Protein AF-A0A929ILM5-F1 (afdb_monomer_lite)

Sequence (48 aa):
ERMIPRGPLGRQQMKNLKVYAGTDHPHVAQQPTVLDVASMNPKNKRIA

Radius of gyration: 14.67 Å; chains: 1; bounding box: 35×22×38 Å

Structure (mmCIF, N/CA/C/O backbone):
data_AF-A0A929ILM5-F1
#
_entry.id   AF-A0A929ILM5-F1
#
loop_
_atom_site.group_PDB
_atom_site.id
_atom_site.type_symbol
_atom_site.label_atom_id
_atom_site.label_alt_id
_atom_site.label_comp_id
_atom_site.label_asym_id
_atom_site.label_entity_id
_atom_site.label_seq_id
_atom_site.pdbx_PDB_ins_code
_atom_site.Cartn_x
_atom_site.Cartn_y
_atom_site.Cartn_z
_atom_site.occupancy
_atom_site.B_iso_or_equiv
_atom_site.auth_seq_id
_atom_site.auth_comp_id
_atom_site.auth_asym_id
_atom_site.auth_atom_id
_atom_site.pdbx_PDB_model_num
ATOM 1 N N . GLU A 1 1 ? 18.180 -3.134 1.275 1.00 55.44 1 GLU A N 1
ATOM 2 C CA . GLU A 1 1 ? 17.241 -2.591 2.288 1.00 55.44 1 GLU A CA 1
ATOM 3 C C . GLU A 1 1 ? 15.862 -3.226 2.134 1.00 55.44 1 GLU A C 1
ATOM 5 O O . GLU A 1 1 ? 15.551 -3.701 1.049 1.00 55.44 1 GLU A O 1
ATOM 10 N N . ARG A 1 2 ? 15.040 -3.291 3.194 1.00 75.00 2 ARG A N 1
ATOM 11 C CA . ARG A 1 2 ? 13.627 -3.708 3.069 1.00 75.00 2 ARG A CA 1
ATOM 12 C C . ARG A 1 2 ? 12.807 -2.467 2.706 1.00 75.00 2 ARG A C 1
ATOM 14 O O . ARG A 1 2 ? 12.960 -1.453 3.371 1.00 75.00 2 ARG A O 1
ATOM 21 N N . MET A 1 3 ? 11.927 -2.570 1.709 1.00 91.31 3 MET A N 1
ATOM 22 C CA . MET A 1 3 ? 11.061 -1.470 1.240 1.00 91.31 3 MET A CA 1
ATOM 23 C C . MET A 1 3 ? 10.099 -0.916 2.310 1.00 91.31 3 MET A C 1
ATOM 25 O O . MET A 1 3 ? 9.531 0.152 2.128 1.00 91.31 3 MET A O 1
ATOM 29 N N . ILE A 1 4 ? 9.912 -1.639 3.420 1.00 91.88 4 ILE A N 1
ATOM 30 C CA . ILE A 1 4 ? 9.059 -1.253 4.548 1.00 91.88 4 ILE A CA 1
ATOM 31 C C . ILE A 1 4 ? 9.936 -1.122 5.806 1.00 91.88 4 ILE A C 1
ATOM 33 O O . ILE A 1 4 ? 10.739 -2.030 6.076 1.00 91.88 4 ILE A O 1
ATOM 37 N N . PRO A 1 5 ? 9.781 -0.046 6.604 1.00 92.94 5 PRO A N 1
ATOM 38 C CA . PRO A 1 5 ? 10.546 0.152 7.832 1.00 92.94 5 PRO A CA 1
ATOM 39 C C . PRO A 1 5 ? 10.269 -0.951 8.862 1.00 92.94 5 PRO A C 1
ATOM 41 O O . PRO A 1 5 ? 9.181 -1.525 8.929 1.00 92.94 5 PRO A O 1
ATOM 44 N N . ARG A 1 6 ? 11.256 -1.254 9.712 1.00 91.81 6 ARG A N 1
ATOM 45 C CA . ARG A 1 6 ? 11.065 -2.188 10.834 1.00 91.81 6 ARG A CA 1
ATOM 46 C C . ARG A 1 6 ? 10.379 -1.470 12.001 1.00 91.81 6 ARG A C 1
ATOM 48 O O . ARG A 1 6 ? 10.643 -0.302 12.245 1.00 91.81 6 ARG A O 1
ATOM 55 N N . GLY A 1 7 ? 9.531 -2.186 12.739 1.00 94.44 7 GLY A N 1
ATOM 56 C CA . GLY A 1 7 ? 8.874 -1.674 13.948 1.00 94.44 7 GLY A CA 1
ATOM 57 C C . GLY A 1 7 ? 7.342 -1.655 13.866 1.00 94.44 7 GLY A C 1
ATOM 58 O O . GLY A 1 7 ? 6.766 -2.263 12.957 1.00 94.44 7 GLY A O 1
ATOM 59 N N . PRO A 1 8 ? 6.666 -0.990 14.821 1.00 96.62 8 PRO A N 1
ATOM 60 C CA . PRO A 1 8 ? 5.203 -0.968 14.911 1.00 96.62 8 PRO A CA 1
ATOM 61 C C . PRO A 1 8 ? 4.523 -0.420 13.651 1.00 96.62 8 PRO A C 1
ATOM 63 O O . PRO A 1 8 ? 3.579 -1.032 13.153 1.00 96.62 8 PRO A O 1
ATOM 66 N N . LEU A 1 9 ? 5.058 0.665 13.081 1.00 94.81 9 LEU A N 1
ATOM 67 C CA . LEU A 1 9 ? 4.535 1.276 11.856 1.00 94.81 9 LEU A CA 1
ATOM 68 C C . LEU A 1 9 ? 4.610 0.317 10.658 1.00 94.81 9 LEU A C 1
ATOM 70 O O . LEU A 1 9 ? 3.631 0.145 9.938 1.00 94.81 9 LEU A O 1
ATOM 74 N N . GLY A 1 10 ? 5.738 -0.376 10.481 1.00 95.44 10 GLY A N 1
ATOM 75 C CA . GLY A 1 10 ? 5.877 -1.376 9.420 1.00 95.44 10 GLY A CA 1
ATOM 76 C C . GLY A 1 10 ? 4.867 -2.514 9.561 1.00 95.44 10 GLY A C 1
ATOM 77 O O . GLY A 1 10 ? 4.268 -2.942 8.578 1.00 95.44 10 GLY A O 1
ATOM 78 N N . ARG A 1 11 ? 4.599 -2.970 10.793 1.00 94.81 11 ARG A N 1
ATOM 79 C CA . ARG A 1 11 ? 3.564 -3.987 11.050 1.00 94.81 11 ARG A CA 1
ATOM 80 C C . ARG A 1 11 ? 2.165 -3.486 10.693 1.00 94.81 11 ARG A C 1
ATOM 82 O O . ARG A 1 11 ? 1.374 -4.275 10.191 1.00 94.81 11 ARG A O 1
ATOM 89 N N . GLN A 1 12 ? 1.858 -2.212 10.940 1.00 96.25 12 GLN A N 1
ATOM 90 C CA . GLN A 1 12 ? 0.583 -1.609 10.539 1.00 96.25 12 GLN A CA 1
ATOM 91 C C . GLN A 1 12 ? 0.453 -1.539 9.013 1.00 96.25 12 GLN A C 1
ATOM 93 O O . GLN A 1 12 ? -0.554 -1.996 8.482 1.00 96.25 12 GLN A O 1
ATOM 98 N N . GLN A 1 13 ? 1.486 -1.074 8.303 1.00 95.50 13 GLN A N 1
ATOM 99 C CA . GLN A 1 13 ? 1.484 -1.024 6.834 1.00 95.50 13 GLN A CA 1
ATOM 100 C C . GLN A 1 13 ? 1.284 -2.418 6.218 1.00 95.50 13 GLN A C 1
ATOM 102 O O . GLN A 1 13 ? 0.443 -2.598 5.340 1.00 95.50 13 GLN A O 1
ATOM 107 N N . MET A 1 14 ? 1.975 -3.435 6.744 1.00 95.12 14 MET A N 1
ATOM 108 C CA . MET A 1 14 ? 1.847 -4.816 6.262 1.00 95.12 14 MET A CA 1
ATOM 109 C C . MET A 1 14 ? 0.458 -5.428 6.496 1.00 95.12 14 MET A C 1
ATOM 111 O O . MET A 1 14 ? 0.080 -6.338 5.765 1.00 95.12 14 MET A O 1
ATOM 115 N N . LYS A 1 15 ? -0.329 -4.949 7.473 1.00 94.94 15 LYS A N 1
ATOM 116 C CA . LYS A 1 15 ? -1.710 -5.430 7.682 1.00 94.94 15 LYS A CA 1
ATOM 117 C C . LYS A 1 15 ? -2.656 -5.016 6.552 1.00 94.94 15 LYS A C 1
ATOM 119 O O . LYS A 1 15 ? -3.634 -5.729 6.317 1.00 94.94 15 LYS A O 1
ATOM 124 N N . ASN A 1 16 ? -2.362 -3.914 5.864 1.00 94.44 16 ASN A N 1
ATOM 125 C CA . ASN A 1 16 ? -3.180 -3.395 4.766 1.00 94.44 16 ASN A CA 1
ATOM 126 C C . ASN A 1 16 ? -2.881 -4.096 3.432 1.00 94.44 16 ASN A C 1
ATOM 128 O O . ASN A 1 16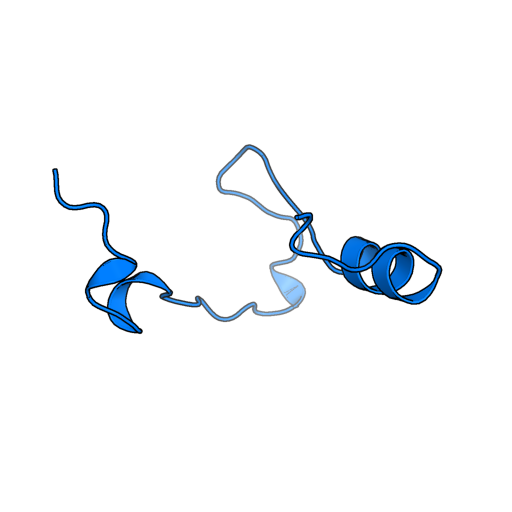 ? -3.735 -4.118 2.553 1.00 94.44 16 ASN A O 1
ATOM 132 N N . LEU A 1 17 ? -1.702 -4.708 3.287 1.00 94.56 17 LEU A N 1
ATOM 133 C CA . LEU A 1 17 ? -1.326 -5.448 2.085 1.00 94.56 17 LEU A CA 1
ATOM 134 C C . LEU A 1 17 ? -2.003 -6.828 2.059 1.00 94.56 17 LEU A C 1
ATOM 136 O O . LEU A 1 17 ? -1.854 -7.619 2.994 1.00 94.56 17 LEU A O 1
ATOM 140 N N . LYS A 1 18 ? -2.716 -7.130 0.971 1.00 94.50 18 LYS A N 1
ATOM 141 C CA . LYS A 1 18 ? -3.315 -8.445 0.697 1.00 94.50 18 LYS A CA 1
ATOM 142 C C . LYS A 1 18 ? -2.730 -8.994 -0.599 1.00 94.50 18 LYS A C 1
ATOM 144 O O . LYS A 1 18 ? -2.788 -8.322 -1.622 1.00 94.50 18 LYS A O 1
ATOM 149 N N . VAL A 1 19 ? -2.138 -10.186 -0.538 1.00 94.56 19 VAL A N 1
ATOM 150 C CA . VAL A 1 19 ? -1.530 -10.866 -1.691 1.00 94.56 19 VAL A CA 1
ATOM 151 C 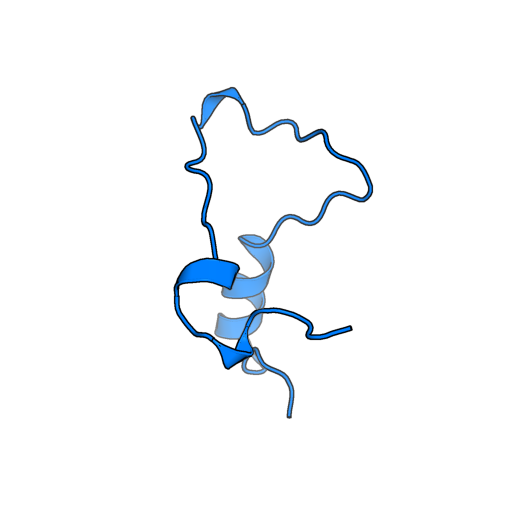C . VAL A 1 19 ? -2.276 -12.171 -1.916 1.00 94.56 19 VAL A C 1
ATOM 153 O O . VAL A 1 19 ? -2.376 -12.989 -1.002 1.00 94.56 19 VAL A O 1
ATOM 156 N N . TYR A 1 20 ? -2.789 -12.346 -3.127 1.00 96.12 20 TYR A N 1
ATOM 157 C CA . TYR A 1 20 ? -3.503 -13.539 -3.563 1.00 96.12 20 TYR A CA 1
ATOM 158 C C . TYR A 1 20 ? -2.679 -14.243 -4.637 1.00 96.12 20 TYR A C 1
ATOM 160 O O . TYR A 1 20 ? -2.035 -13.588 -5.452 1.00 96.12 20 TYR A O 1
ATOM 168 N N . ALA A 1 21 ? -2.656 -15.577 -4.605 1.00 95.69 21 ALA A N 1
ATOM 169 C CA . ALA A 1 21 ? -1.891 -16.364 -5.572 1.00 95.69 21 ALA A CA 1
ATOM 170 C C . ALA A 1 21 ? -2.561 -16.410 -6.958 1.00 95.69 21 ALA A C 1
ATOM 172 O O . ALA A 1 21 ? -1.871 -16.543 -7.963 1.00 95.69 21 ALA A O 1
ATOM 173 N N . GLY A 1 22 ? -3.895 -16.325 -6.996 1.00 94.81 22 GLY A N 1
ATOM 174 C CA . GLY A 1 22 ? -4.692 -16.329 -8.221 1.00 94.81 22 GLY A CA 1
ATOM 175 C C . GLY A 1 22 ? -5.143 -14.933 -8.650 1.00 94.81 22 GLY A C 1
ATOM 176 O O . GLY A 1 22 ? -4.786 -13.927 -8.040 1.00 94.81 22 GLY A O 1
ATOM 177 N N . THR A 1 23 ? -5.964 -14.895 -9.696 1.00 93.00 23 THR A N 1
ATOM 178 C CA . THR A 1 23 ? -6.562 -13.665 -10.239 1.00 93.00 23 THR A CA 1
ATOM 179 C C . THR A 1 23 ? -7.693 -13.114 -9.377 1.00 93.00 23 THR A C 1
ATOM 181 O O . THR A 1 23 ? -7.998 -11.927 -9.459 1.00 93.00 23 THR A O 1
ATOM 184 N N . ASP A 1 24 ? -8.300 -13.961 -8.546 1.00 93.62 24 ASP A N 1
ATOM 185 C CA . ASP A 1 24 ? -9.501 -13.623 -7.789 1.00 93.62 24 ASP A CA 1
ATOM 186 C C . ASP A 1 24 ? -9.180 -13.169 -6.361 1.00 93.62 24 ASP A C 1
ATOM 188 O O . ASP A 1 24 ? -8.253 -13.660 -5.709 1.00 93.62 24 ASP A O 1
ATOM 192 N N . HIS A 1 25 ? -10.001 -12.251 -5.844 1.00 94.31 25 HIS A N 1
ATOM 193 C CA . HIS A 1 25 ? -9.930 -11.767 -4.467 1.00 94.31 25 HIS A CA 1
ATOM 194 C C . HIS A 1 25 ? -11.330 -11.470 -3.888 1.00 94.31 25 HIS A C 1
ATOM 196 O O . HIS A 1 25 ? -12.221 -11.023 -4.614 1.00 94.31 25 HIS A O 1
ATOM 202 N N . PRO A 1 26 ? -11.547 -11.603 -2.565 1.00 95.88 26 PRO A N 1
ATOM 203 C CA . PRO A 1 26 ? -12.858 -11.389 -1.937 1.00 95.88 26 PRO A CA 1
ATOM 204 C C . PRO A 1 26 ? -13.274 -9.908 -1.817 1.00 95.88 26 PRO A C 1
ATOM 206 O O . PRO A 1 26 ? -14.355 -9.605 -1.322 1.00 95.88 26 PRO A O 1
ATOM 209 N N . HIS A 1 27 ? -12.440 -8.960 -2.254 1.00 94.56 27 HIS A N 1
ATOM 210 C CA . HIS A 1 27 ? -12.638 -7.518 -2.047 1.00 94.56 27 HIS A CA 1
ATOM 211 C C . HIS A 1 27 ? -13.527 -6.819 -3.090 1.00 94.56 27 HIS A C 1
ATOM 213 O O . HIS A 1 27 ? -13.486 -5.599 -3.212 1.00 94.56 27 HIS A O 1
ATOM 219 N N . VAL A 1 28 ? -14.366 -7.562 -3.818 1.00 92.69 28 VAL A N 1
ATOM 220 C CA . VAL A 1 28 ? -15.231 -7.012 -4.881 1.00 92.69 28 VAL A CA 1
ATOM 221 C C . VAL A 1 28 ? -16.166 -5.915 -4.352 1.00 92.69 28 VAL A C 1
ATOM 223 O O . VAL A 1 28 ? -16.347 -4.890 -5.001 1.00 92.69 28 VAL A O 1
ATOM 226 N N . ALA A 1 29 ? -16.685 -6.071 -3.129 1.00 94.69 29 ALA A N 1
ATOM 227 C CA . ALA A 1 29 ? -17.583 -5.095 -2.507 1.00 94.69 29 ALA A CA 1
ATOM 228 C C . ALA A 1 29 ? -16.948 -3.707 -2.282 1.00 94.69 29 ALA A C 1
ATOM 230 O O . ALA A 1 29 ? -17.669 -2.721 -2.169 1.00 94.69 29 ALA A O 1
ATOM 231 N N . GLN A 1 30 ? -15.614 -3.620 -2.221 1.00 93.62 30 GLN A N 1
ATOM 232 C CA . GLN A 1 30 ? -14.890 -2.362 -2.001 1.00 93.62 30 GLN A CA 1
ATOM 233 C C . GLN A 1 30 ? -14.691 -1.555 -3.289 1.00 93.62 30 GLN A C 1
ATOM 235 O O . GLN A 1 30 ? -14.178 -0.444 -3.216 1.00 93.62 30 GLN A O 1
ATOM 240 N N . GLN A 1 31 ? -15.080 -2.107 -4.446 1.00 92.88 31 GLN A N 1
ATOM 241 C CA . GLN A 1 31 ? -14.901 -1.492 -5.765 1.00 92.88 31 GLN A CA 1
ATOM 242 C C . GLN A 1 31 ? -13.455 -0.994 -5.986 1.00 92.88 31 GLN A C 1
ATOM 244 O O . GLN A 1 31 ? -13.238 0.197 -6.223 1.00 92.88 31 GLN A O 1
ATOM 249 N N . PRO A 1 32 ? -12.441 -1.876 -5.863 1.00 93.19 32 PRO A N 1
ATOM 250 C CA . PRO A 1 32 ? -11.047 -1.472 -6.002 1.00 93.19 32 PRO A CA 1
ATOM 251 C C . PRO A 1 32 ? -10.772 -0.913 -7.402 1.00 93.19 32 PRO A C 1
ATOM 253 O O . PRO A 1 32 ? -11.201 -1.475 -8.411 1.00 93.19 32 PRO A O 1
ATOM 256 N N . THR A 1 33 ? -10.023 0.186 -7.464 1.00 94.19 33 THR A N 1
ATOM 257 C CA . THR A 1 33 ? -9.596 0.791 -8.725 1.00 94.19 33 THR A CA 1
ATOM 258 C C . THR A 1 33 ? -8.334 0.112 -9.246 1.00 94.19 33 THR A C 1
ATOM 260 O O . THR A 1 33 ? -7.394 -0.169 -8.500 1.00 94.19 33 THR A O 1
ATOM 263 N N . VAL A 1 34 ? -8.304 -0.156 -10.551 1.00 92.81 34 VAL A N 1
ATOM 264 C CA . VAL A 1 34 ? -7.129 -0.740 -11.204 1.00 92.81 34 VAL A CA 1
ATOM 265 C C . VAL A 1 34 ? -6.019 0.306 -11.265 1.00 92.81 34 VAL A C 1
ATOM 267 O O . VAL A 1 34 ? -6.207 1.390 -11.815 1.00 92.81 34 VAL A O 1
ATOM 270 N N . LEU A 1 35 ? -4.852 -0.035 -10.715 1.00 92.81 35 LEU A N 1
ATOM 271 C CA . LEU A 1 35 ? -3.658 0.802 -10.753 1.00 92.81 35 LEU A CA 1
ATOM 272 C C . LEU A 1 35 ? -2.679 0.284 -11.811 1.00 92.81 35 LEU A C 1
ATOM 274 O O . LEU A 1 35 ? -2.009 -0.728 -11.604 1.00 92.81 35 LEU A O 1
ATOM 278 N N . ASP A 1 36 ? -2.562 1.002 -12.928 1.00 93.50 36 ASP A N 1
ATOM 279 C CA . ASP A 1 36 ? -1.571 0.697 -13.961 1.00 93.50 36 ASP A CA 1
ATOM 280 C C . ASP A 1 36 ? -0.205 1.313 -13.621 1.00 93.50 36 ASP A C 1
ATOM 282 O O . ASP A 1 36 ? 0.122 2.442 -13.984 1.00 93.50 36 ASP A O 1
ATOM 286 N N . VAL A 1 37 ? 0.623 0.545 -12.915 1.00 92.19 37 VAL A N 1
ATOM 287 C CA . VAL A 1 37 ? 1.985 0.961 -12.539 1.00 92.19 37 VAL A CA 1
ATOM 288 C C . VAL A 1 37 ? 2.920 1.036 -13.756 1.00 92.19 37 VAL A C 1
ATOM 290 O O . VAL A 1 37 ? 3.915 1.770 -13.735 1.00 92.19 37 VAL A O 1
ATOM 293 N N . ALA A 1 38 ? 2.620 0.302 -14.829 1.00 91.94 38 ALA A N 1
ATOM 294 C CA . ALA A 1 38 ? 3.485 0.201 -15.998 1.00 91.94 38 ALA A CA 1
ATOM 295 C C . ALA A 1 38 ? 3.482 1.487 -16.844 1.00 91.94 38 ALA A C 1
ATOM 297 O O . ALA A 1 38 ? 4.494 1.803 -17.470 1.00 91.94 38 ALA A O 1
ATOM 298 N N . SER A 1 39 ? 2.382 2.245 -16.870 1.00 92.38 39 SER A N 1
ATOM 299 C CA . SER A 1 39 ? 2.299 3.526 -17.593 1.00 92.38 39 SER A CA 1
ATOM 300 C C . SER A 1 39 ? 2.943 4.701 -16.857 1.00 92.38 39 SER A C 1
ATOM 302 O O . SER A 1 39 ? 3.338 5.670 -17.501 1.00 92.38 39 SER A O 1
ATOM 304 N N . MET A 1 40 ? 3.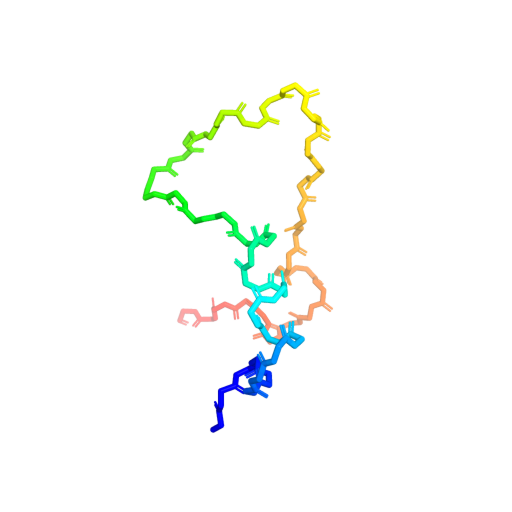118 4.611 -15.536 1.00 93.19 40 MET A N 1
ATOM 305 C CA . MET A 1 40 ? 3.648 5.713 -14.722 1.00 93.19 40 MET A CA 1
ATOM 306 C C . MET A 1 40 ? 5.120 6.045 -15.000 1.00 93.19 40 MET A C 1
ATOM 308 O O . MET A 1 40 ? 5.549 7.177 -14.786 1.00 93.19 40 MET A O 1
ATOM 312 N N . ASN A 1 41 ? 5.918 5.069 -15.441 1.00 93.12 41 ASN A N 1
ATOM 313 C CA . 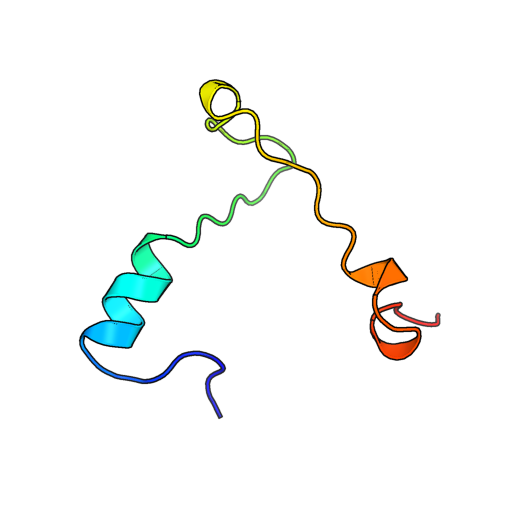ASN A 1 41 ? 7.324 5.279 -15.770 1.00 93.12 41 ASN A CA 1
ATOM 314 C C . ASN A 1 41 ? 7.775 4.276 -16.843 1.00 93.12 41 ASN A C 1
ATOM 316 O O . ASN A 1 41 ? 7.535 3.079 -16.672 1.00 93.12 41 ASN A O 1
ATOM 320 N N . PRO A 1 42 ? 8.500 4.703 -17.894 1.00 90.06 42 PRO A N 1
ATOM 321 C CA . PRO A 1 42 ? 9.079 3.791 -18.883 1.00 90.06 42 PRO A CA 1
ATOM 322 C C . PRO A 1 4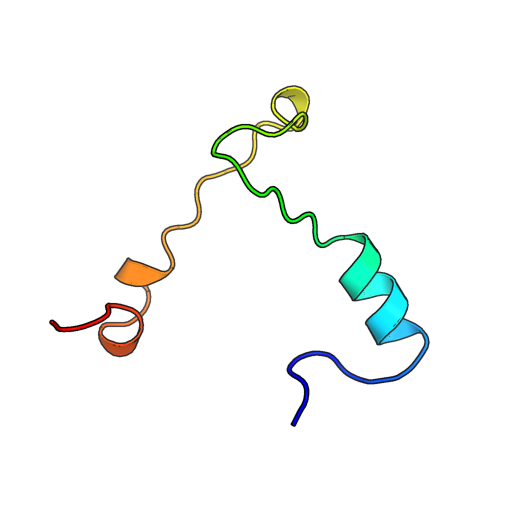2 ? 9.914 2.649 -18.278 1.00 90.06 42 PRO A C 1
ATOM 324 O O . PRO A 1 42 ? 9.932 1.551 -18.824 1.00 90.06 42 PRO A O 1
ATOM 327 N N . LYS A 1 43 ? 10.555 2.872 -17.121 1.00 90.69 43 LYS A N 1
ATOM 328 C CA . LYS A 1 43 ? 11.360 1.871 -16.398 1.00 90.69 43 LYS A CA 1
ATOM 329 C C . LYS A 1 43 ? 10.535 0.809 -15.660 1.00 90.69 43 LYS A C 1
ATOM 331 O O . LYS A 1 43 ? 11.098 -0.196 -15.239 1.00 90.69 43 LYS A O 1
ATOM 336 N N . ASN A 1 44 ? 9.227 1.014 -15.491 1.00 90.88 44 ASN A N 1
ATOM 337 C CA . ASN A 1 44 ? 8.344 0.054 -14.819 1.00 90.88 44 ASN A CA 1
ATOM 338 C C . ASN A 1 44 ? 7.878 -1.070 -15.755 1.00 90.88 44 ASN A C 1
ATOM 340 O O . ASN A 1 44 ? 7.308 -2.060 -15.296 1.00 90.88 44 ASN A O 1
ATOM 344 N N . LYS A 1 45 ? 8.115 -0.934 -17.063 1.00 90.44 45 LYS A N 1
ATOM 345 C CA . LYS A 1 45 ? 7.858 -1.984 -18.047 1.00 90.44 45 LYS A CA 1
ATOM 346 C C . LYS A 1 45 ? 9.085 -2.885 -18.123 1.00 90.44 45 LYS A C 1
ATOM 348 O O . LYS A 1 45 ? 10.195 -2.402 -18.331 1.00 90.44 45 LYS A O 1
ATOM 353 N N . ARG A 1 46 ? 8.897 -4.200 -17.971 1.00 82.56 46 ARG A N 1
ATOM 354 C CA . ARG A 1 46 ? 9.952 -5.156 -18.326 1.00 82.56 46 ARG A CA 1
ATOM 355 C C . ARG A 1 46 ? 10.113 -5.118 -19.843 1.00 82.56 46 ARG A C 1
ATOM 357 O O . ARG A 1 46 ? 9.201 -5.512 -20.562 1.00 82.56 46 ARG A O 1
ATOM 364 N N . ILE A 1 47 ? 11.242 -4.591 -20.301 1.00 77.25 47 ILE A N 1
ATOM 365 C CA . ILE A 1 47 ? 11.684 -4.724 -21.689 1.00 77.25 47 ILE A CA 1
ATOM 366 C C . ILE A 1 47 ? 12.179 -6.169 -21.825 1.00 77.25 47 ILE A C 1
ATOM 368 O O . ILE A 1 47 ? 12.953 -6.619 -20.977 1.00 77.25 47 ILE A O 1
ATOM 372 N N . ALA A 1 48 ? 11.632 -6.897 -22.797 1.00 63.19 48 ALA A N 1
ATOM 373 C CA . ALA A 1 48 ? 12.037 -8.264 -23.119 1.00 63.19 48 ALA A CA 1
ATOM 374 C C . ALA A 1 48 ? 13.398 -8.281 -23.823 1.00 63.19 48 ALA A C 1
ATOM 376 O O . ALA A 1 48 ? 13.660 -7.329 -24.594 1.00 63.19 48 ALA A O 1
#

pLDDT: mean 91.26, std 7.86, range [55.44, 96.62]

Secondary structure (DSSP, 8-state):
--SS-SSHHHHHHHHH----SSS--GGGGG-PPP--HHHH-GGGS--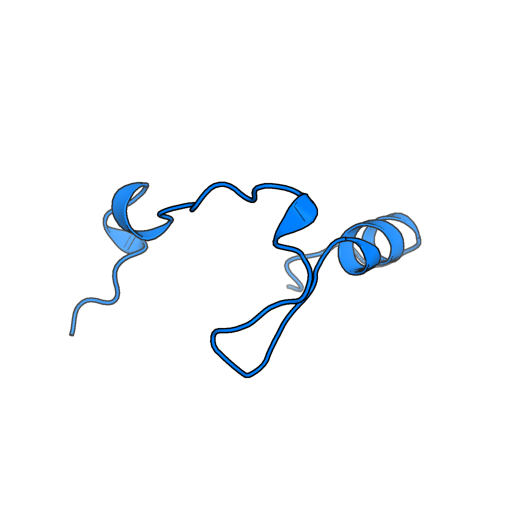-

Foldseek 3Di:
DDPADDDDVSVVVVVPDDDDPDPDDPCVVVVDDDDDPCVVDVVSDPDD